Protein AF-A0A1A8E6G7-F1 (afdb_monomer_lite)

Sequence (121 aa):
TSRCISAAQLKSVRDVLYLSGPDLQRRTALSCSEVQELLTAAAAACRRHRPTTALQLHHSERQRSKSSLRLSAACPVLDLLLRGGLPVGAITELSGESGAGKTQLGLQLCLSVQYPPEHGG

Foldseek 3Di:
DVVLCVQLVPPDLVSLVVDDLVRSCVRRVDDSVVSVVSVVVSCVVPPPDDDDDPVRVVVVVVVCVVVFQAADLPDPVVCVVVVNHHTPPDDDDDDDDPPPCPVVSVVSSVVRVVDDSVSRD

pLDDT: mean 90.08, std 7.48, range [61.66, 97.94]

Radius of gyration: 21.67 Å; chains: 1; bounding box: 45×36×54 Å

Organism: Nothobranchius kadleci (NCBI:txid1051664)

Secondary structure (DSSP, 8-state):
-HHHHHHTT--SHHHHHTS-HHHHHHHH---HHHHHHHHHHHHHHH--S----HHHHHHHHHHHHHS--EE--S-HHHHHHTTSSEETTS------STTSSHHHHHHHHHHHTTS-GGGT-

InterPro domains:
  IPR013632 Rad51-like, C-terminal [PF08423] (66-121)
  IPR020588 DNA recombination and repair protein RecA-like, ATP-binding domain [PS50162] (67-121)
  IPR027417 P-loop containing nucleoside triphosphate hydrolase [G3DSA:3.40.50.300] (27-121)
  IPR027417 P-loop containing nucleoside triphosphate hydrolase [SSF52540] (65-121)
  IPR058766 XRCC3/RAD51 homolog 2, helix-hairpin-helix domain [PF26169] (4-46)

Structure (mmCIF, N/CA/C/O backbone):
data_AF-A0A1A8E6G7-F1
#
_entry.id   AF-A0A1A8E6G7-F1
#
loop_
_atom_site.group_PDB
_atom_site.id
_atom_site.type_symbol
_atom_site.label_atom_id
_atom_site.label_alt_id
_atom_site.label_comp_id
_atom_site.label_asym_id
_atom_site.label_entity_id
_atom_site.label_seq_id
_atom_site.pdbx_PDB_ins_code
_atom_site.Cartn_x
_atom_site.Cartn_y
_atom_site.Cartn_z
_atom_site.occupancy
_atom_site.B_iso_or_equiv
_atom_site.auth_seq_id
_atom_site.auth_comp_id
_atom_site.auth_asym_id
_atom_site.auth_atom_id
_atom_site.pdbx_PDB_model_num
ATOM 1 N N . THR A 1 1 ? -23.487 10.766 26.061 1.00 61.66 1 THR A N 1
ATOM 2 C CA . THR A 1 1 ? -22.653 10.156 25.000 1.00 61.66 1 THR A CA 1
ATOM 3 C C . THR A 1 1 ? -22.230 11.145 23.913 1.00 61.66 1 THR A C 1
ATOM 5 O O . THR A 1 1 ? -21.038 11.394 23.807 1.00 61.66 1 THR A O 1
ATOM 8 N N . SER A 1 2 ? -23.137 11.773 23.146 1.00 64.56 2 SER A N 1
ATOM 9 C CA . SER A 1 2 ? -22.764 12.635 21.995 1.00 64.56 2 SER A CA 1
ATOM 10 C C . SER A 1 2 ? -21.803 13.798 22.335 1.00 64.56 2 SER A C 1
ATOM 12 O O . SER A 1 2 ? -20.800 13.965 21.647 1.00 64.56 2 SER A O 1
ATOM 14 N N . ARG A 1 3 ? -22.017 14.524 23.448 1.00 70.31 3 ARG A N 1
ATOM 15 C CA . ARG A 1 3 ? -21.100 15.596 23.908 1.00 70.31 3 ARG A CA 1
ATOM 16 C C . ARG A 1 3 ? -19.699 15.095 24.294 1.00 70.31 3 ARG A C 1
ATOM 18 O O . ARG A 1 3 ? -18.712 15.784 24.055 1.00 70.31 3 ARG A O 1
ATOM 25 N N . CYS A 1 4 ? -19.604 13.895 24.865 1.00 74.56 4 CYS A N 1
ATOM 26 C CA . CYS A 1 4 ? -18.332 13.287 25.264 1.00 74.56 4 CYS A CA 1
ATOM 27 C C . CYS A 1 4 ? -17.507 12.849 24.048 1.00 74.56 4 CYS A C 1
ATOM 29 O O . CYS A 1 4 ? -16.292 13.006 24.019 1.00 74.56 4 CYS A O 1
ATOM 31 N N . ILE A 1 5 ? -18.187 12.345 23.016 1.00 75.62 5 ILE A N 1
ATOM 32 C CA . ILE A 1 5 ? -17.578 11.924 21.748 1.00 75.62 5 ILE A CA 1
ATOM 33 C C . ILE A 1 5 ? -17.053 13.143 20.976 1.00 75.62 5 ILE A C 1
ATOM 35 O O . ILE A 1 5 ? -15.927 13.111 20.479 1.00 75.62 5 ILE A O 1
ATOM 39 N N . SER A 1 6 ? -17.811 14.248 20.944 1.00 72.94 6 SER A N 1
ATOM 40 C CA . SER A 1 6 ? -17.344 15.496 20.324 1.00 72.94 6 SER A CA 1
ATOM 41 C C . SER A 1 6 ? -16.159 16.120 21.069 1.00 72.94 6 SER A C 1
ATOM 43 O O . SER A 1 6 ? -15.242 16.631 20.430 1.00 72.94 6 SER A O 1
ATOM 45 N N . ALA A 1 7 ? -16.137 16.041 22.406 1.00 74.75 7 ALA A N 1
ATOM 46 C CA . ALA A 1 7 ? -15.014 16.518 23.220 1.00 74.75 7 ALA A CA 1
ATOM 47 C C . ALA A 1 7 ? -13.736 15.679 23.012 1.00 74.75 7 ALA A C 1
ATOM 49 O O . ALA A 1 7 ? -12.632 16.214 23.060 1.00 74.75 7 ALA A O 1
ATOM 50 N N . ALA A 1 8 ? -13.887 14.390 22.695 1.00 79.62 8 ALA A N 1
ATOM 51 C CA . ALA A 1 8 ? -12.795 13.463 22.392 1.00 79.62 8 ALA A CA 1
ATOM 52 C C . ALA A 1 8 ? -12.206 13.605 20.970 1.00 79.62 8 ALA A C 1
ATOM 54 O O . ALA A 1 8 ? -11.366 12.794 20.575 1.00 79.62 8 ALA A O 1
ATOM 55 N N . GLN A 1 9 ? -12.655 14.599 20.191 1.00 83.81 9 GLN A N 1
ATOM 56 C CA . GLN A 1 9 ? -12.298 14.811 18.780 1.00 83.81 9 GLN A CA 1
ATOM 57 C C . GLN A 1 9 ? -12.583 13.617 17.849 1.00 83.81 9 GLN A C 1
ATOM 59 O O . GLN A 1 9 ? -11.969 13.495 16.788 1.00 83.81 9 GLN A O 1
ATOM 64 N N . LEU A 1 10 ? -13.537 12.755 18.202 1.00 86.00 10 LEU A N 1
ATOM 65 C CA . LEU A 1 10 ? -13.988 11.666 17.336 1.00 86.00 10 LEU A CA 1
ATOM 66 C C . LEU A 1 10 ? -14.998 12.232 16.331 1.00 86.00 10 LEU A C 1
ATOM 68 O O . LEU A 1 10 ? -16.113 12.603 16.702 1.00 86.00 10 LEU A O 1
ATOM 72 N N . LYS A 1 11 ? -14.591 12.345 15.063 1.00 87.56 11 LYS A N 1
ATOM 73 C CA . LYS A 1 11 ? -15.371 12.988 13.991 1.00 87.56 11 LYS A CA 1
ATOM 74 C C . LYS A 1 11 ? -16.159 11.980 13.160 1.00 87.56 11 LYS A C 1
ATOM 76 O O . LYS A 1 11 ? -17.104 12.361 12.473 1.00 87.56 11 LYS A O 1
ATOM 81 N N . SER A 1 12 ? -15.777 10.706 13.207 1.00 89.44 12 SER A N 1
ATOM 82 C CA . SER A 1 12 ? -16.405 9.636 12.439 1.00 89.44 12 SER A CA 1
ATOM 83 C C . SER A 1 12 ? -16.612 8.362 13.258 1.00 89.44 12 SER A C 1
ATOM 85 O O . SER A 1 12 ? -15.911 8.094 14.232 1.00 89.44 12 SER A O 1
ATOM 87 N N . VAL A 1 13 ? -17.546 7.517 12.809 1.00 89.19 13 VAL A N 1
ATOM 88 C CA . VAL A 1 13 ? -17.779 6.184 13.396 1.00 89.19 13 VAL A CA 1
ATOM 89 C C . VAL A 1 13 ? -16.532 5.291 13.283 1.00 89.19 13 VAL A C 1
ATOM 91 O O . VAL A 1 13 ? -16.313 4.431 14.130 1.00 89.19 13 VAL A O 1
ATOM 94 N N . ARG A 1 14 ? -15.670 5.510 12.278 1.00 89.12 14 ARG A N 1
ATOM 95 C CA . ARG A 1 14 ? -14.401 4.774 12.153 1.00 89.12 14 ARG A CA 1
ATOM 96 C C . ARG A 1 14 ? -13.397 5.166 13.222 1.00 89.12 14 ARG A C 1
ATOM 98 O O . ARG A 1 14 ? -12.660 4.302 13.677 1.00 89.12 14 ARG A O 1
ATOM 105 N N . ASP A 1 15 ? -13.399 6.426 13.643 1.00 90.06 15 ASP A N 1
ATOM 106 C CA . ASP A 1 15 ? -12.472 6.923 14.664 1.00 90.06 15 ASP A CA 1
ATOM 107 C C . ASP A 1 15 ? -12.684 6.182 15.988 1.00 90.06 15 ASP A C 1
ATOM 109 O O . ASP A 1 15 ? -11.727 5.898 16.702 1.00 90.06 15 ASP A O 1
ATOM 113 N N . VAL A 1 16 ? -13.935 5.799 16.270 1.00 91.81 16 VAL A N 1
ATOM 114 C CA . VAL A 1 16 ? -14.296 4.948 17.410 1.00 91.81 16 VAL A CA 1
ATOM 115 C C . VAL A 1 16 ? -13.642 3.567 17.295 1.00 91.81 16 VAL A C 1
ATOM 117 O O . VAL A 1 16 ? -13.122 3.057 18.279 1.00 91.81 16 VAL A O 1
ATOM 120 N N . LEU A 1 17 ? -13.637 2.968 16.101 1.00 90.88 17 LEU A N 1
ATOM 121 C CA . LEU A 1 17 ? -13.090 1.626 15.861 1.00 90.88 17 LEU A CA 1
ATOM 122 C C . LEU A 1 17 ? -11.555 1.584 15.790 1.00 90.88 17 LEU A C 1
ATOM 124 O O . LEU A 1 17 ? -10.982 0.504 15.910 1.00 90.88 17 LEU A O 1
ATOM 128 N N . TYR A 1 18 ? -10.884 2.722 15.591 1.00 90.81 18 TYR A N 1
ATOM 129 C CA . TYR A 1 18 ? -9.416 2.803 15.603 1.00 90.81 18 TYR A CA 1
ATOM 130 C C . TYR A 1 18 ? -8.814 2.858 17.011 1.00 90.81 18 TYR A C 1
ATOM 132 O O . TYR A 1 18 ? -7.601 2.724 17.159 1.00 90.81 18 TYR A O 1
ATOM 140 N N . LEU A 1 19 ? -9.636 3.069 18.039 1.00 90.88 19 LEU A N 1
ATOM 141 C CA . LEU A 1 19 ? -9.196 3.150 19.425 1.00 90.88 19 LEU A CA 1
ATOM 142 C C . LEU A 1 19 ? -9.530 1.866 20.183 1.00 90.88 19 LEU A C 1
ATOM 144 O O . LEU A 1 19 ? -10.554 1.226 19.943 1.00 90.88 19 LEU A O 1
ATOM 148 N N . SER A 1 20 ? -8.679 1.514 21.147 1.00 91.81 20 SER A N 1
ATOM 149 C CA . SER A 1 20 ? -8.998 0.444 22.090 1.00 91.81 20 SER A CA 1
ATOM 150 C C . SER A 1 20 ? -10.100 0.886 23.064 1.00 91.81 20 SER A C 1
ATOM 152 O O . SER A 1 20 ? -10.287 2.080 23.310 1.00 91.81 20 SER A O 1
ATOM 154 N N . GLY A 1 21 ? -10.814 -0.071 23.665 1.00 93.12 21 GLY A N 1
ATOM 155 C CA . GLY A 1 21 ? -11.817 0.220 24.700 1.00 93.12 21 GLY A CA 1
ATOM 156 C C . GLY A 1 21 ? -11.279 1.125 25.825 1.00 93.12 21 GLY A C 1
ATOM 157 O O . GLY A 1 21 ? -11.863 2.181 26.073 1.00 93.12 21 GLY A O 1
ATOM 158 N N . PRO A 1 22 ? -10.125 0.806 26.444 1.00 93.50 22 PRO A N 1
ATOM 159 C CA . PRO A 1 22 ? -9.510 1.669 27.454 1.00 93.50 22 PRO A CA 1
ATOM 160 C C . PRO A 1 22 ? -9.153 3.076 26.948 1.00 93.50 22 PRO A C 1
ATOM 162 O O . PRO A 1 22 ? -9.286 4.053 27.687 1.00 93.50 22 PRO A O 1
ATOM 165 N N . ASP A 1 23 ? -8.727 3.220 25.689 1.00 92.81 23 ASP A N 1
ATOM 166 C CA . ASP A 1 23 ? -8.452 4.538 25.099 1.00 92.81 23 ASP A CA 1
ATOM 167 C C . ASP A 1 23 ? -9.721 5.369 24.938 1.00 92.81 23 ASP A C 1
ATOM 169 O O . ASP A 1 23 ? -9.714 6.570 25.223 1.00 92.81 23 ASP A O 1
ATOM 173 N N . LEU A 1 24 ? -10.821 4.734 24.529 1.00 93.12 24 LEU A N 1
ATOM 174 C CA . LEU A 1 24 ? -12.124 5.384 24.454 1.00 93.12 24 LEU A CA 1
ATOM 175 C C . LEU A 1 24 ? -12.579 5.845 25.834 1.00 93.12 24 LEU A C 1
ATOM 177 O O . LEU A 1 24 ? -12.995 6.995 25.960 1.00 93.12 24 LEU A O 1
ATOM 181 N N . GLN A 1 25 ? -12.439 5.018 26.871 1.00 93.50 25 GLN A N 1
ATOM 182 C CA . GLN A 1 25 ? -12.780 5.414 28.242 1.00 93.50 25 GLN A CA 1
ATOM 183 C C . GLN A 1 25 ? -11.971 6.637 28.690 1.00 93.50 25 GLN A C 1
ATOM 185 O O . GLN A 1 25 ? -12.548 7.613 29.164 1.00 93.50 25 GLN A O 1
ATOM 190 N N . ARG A 1 26 ? -10.648 6.637 28.463 1.00 91.44 26 ARG A N 1
ATOM 191 C CA . ARG A 1 26 ? -9.775 7.772 28.815 1.00 91.44 26 ARG A CA 1
ATOM 192 C C . ARG A 1 26 ? -10.144 9.060 28.083 1.00 91.44 26 ARG A C 1
ATOM 194 O O . ARG A 1 26 ? -10.065 10.132 28.672 1.00 91.44 26 ARG A O 1
ATOM 201 N N . ARG A 1 27 ? -10.530 8.970 26.807 1.00 90.81 27 ARG A N 1
ATOM 202 C CA . ARG A 1 27 ? -10.828 10.149 25.975 1.00 90.81 27 ARG A CA 1
ATOM 203 C C . ARG A 1 27 ? -12.253 10.670 26.124 1.00 90.81 27 ARG A C 1
ATOM 205 O O . ARG A 1 27 ? -12.477 11.860 25.947 1.00 90.81 27 ARG A O 1
ATOM 212 N N . THR A 1 28 ? -13.211 9.793 26.406 1.00 89.69 28 THR A N 1
ATOM 213 C CA . THR A 1 28 ? -14.643 10.135 26.435 1.00 89.69 28 THR A CA 1
ATOM 214 C C . THR A 1 28 ? -15.226 10.167 27.848 1.00 89.69 28 THR A C 1
ATOM 216 O O . THR A 1 28 ? -16.368 10.586 28.014 1.00 89.69 28 THR A O 1
ATOM 219 N N . ALA A 1 29 ? -14.469 9.727 28.859 1.00 89.81 29 ALA A N 1
ATOM 220 C CA . ALA A 1 29 ? -14.934 9.543 30.236 1.00 89.81 29 ALA A CA 1
ATOM 221 C C . ALA A 1 29 ? -16.188 8.650 30.358 1.00 89.81 29 ALA A C 1
ATOM 223 O O . ALA A 1 29 ? -16.930 8.744 31.332 1.00 89.81 29 ALA A O 1
ATOM 224 N N . LEU A 1 30 ? -16.435 7.791 29.364 1.00 91.81 30 LEU A N 1
ATOM 225 C CA . LEU A 1 30 ? -17.508 6.801 29.385 1.00 91.81 30 LEU A CA 1
ATOM 226 C C . LEU A 1 30 ? -17.110 5.591 30.241 1.00 91.81 30 LEU A C 1
ATOM 228 O O . LEU A 1 30 ? -15.935 5.216 30.329 1.00 91.81 30 LEU A O 1
ATOM 232 N N . SER A 1 31 ? -18.107 4.947 30.840 1.00 94.75 31 SER A N 1
ATOM 233 C CA . SER A 1 31 ? -17.940 3.677 31.547 1.00 94.75 31 SER A CA 1
ATOM 234 C C . SER A 1 31 ? -17.589 2.527 30.591 1.00 94.75 31 SER A C 1
ATOM 236 O O . SER A 1 31 ? -17.732 2.627 29.373 1.00 94.75 31 SER A O 1
ATOM 238 N N . CYS A 1 32 ? -17.128 1.399 31.143 1.00 94.81 32 CYS A N 1
ATOM 239 C CA . CYS A 1 32 ? -16.777 0.216 30.346 1.00 94.81 32 CYS A CA 1
ATOM 240 C C . CYS A 1 32 ? -17.977 -0.309 29.53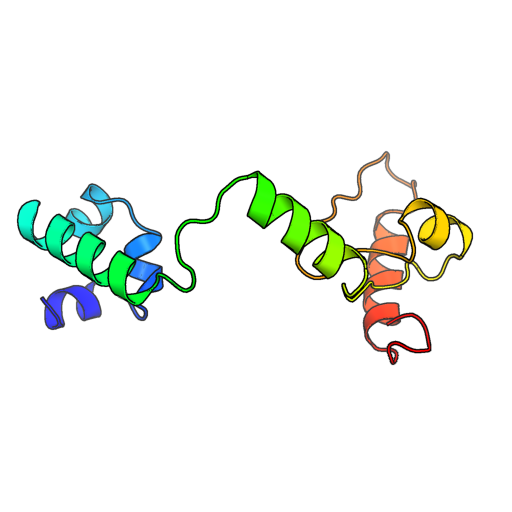4 1.00 94.81 32 CYS A C 1
ATOM 242 O O . CYS A 1 32 ? -17.836 -0.620 28.353 1.00 94.81 32 CYS A O 1
ATOM 244 N N . SER A 1 33 ? -19.172 -0.337 30.137 1.00 95.94 33 SER A N 1
ATOM 245 C CA . SER A 1 33 ? -20.409 -0.764 29.472 1.00 95.94 33 SER A CA 1
ATOM 246 C C . SER A 1 33 ? -20.811 0.179 28.340 1.00 95.94 33 SER A C 1
ATOM 248 O O . SER A 1 33 ? -21.094 -0.285 27.239 1.00 95.94 33 SER A O 1
ATOM 250 N N . GLU A 1 34 ? -20.756 1.495 28.563 1.00 94.50 34 GLU A N 1
ATOM 251 C CA . GLU A 1 34 ? -21.073 2.488 27.527 1.00 94.50 34 GLU A CA 1
ATOM 252 C C . GLU A 1 34 ? -20.089 2.428 26.353 1.00 94.50 34 GLU A C 1
ATOM 254 O O . GLU A 1 34 ? -20.489 2.565 25.197 1.00 94.50 34 GLU A O 1
ATOM 259 N N . VAL A 1 35 ? -18.799 2.200 26.625 1.00 94.81 35 VAL A N 1
ATOM 260 C CA . VAL A 1 35 ? -17.799 2.000 25.567 1.00 94.81 35 VAL A CA 1
ATOM 261 C C . VAL A 1 35 ? -18.071 0.716 24.789 1.00 94.81 35 VAL A C 1
ATOM 263 O O . VAL A 1 35 ? -17.970 0.723 23.562 1.00 94.81 35 VAL A O 1
ATOM 266 N N . GLN A 1 36 ? -18.461 -0.368 25.459 1.00 95.12 36 GLN A N 1
ATOM 267 C CA . GLN A 1 36 ? -18.798 -1.624 24.793 1.00 95.12 36 GLN A CA 1
ATOM 268 C C . GLN A 1 36 ? -20.044 -1.490 23.902 1.00 95.12 36 GLN A C 1
ATOM 270 O O . GLN A 1 36 ? -20.056 -1.987 22.771 1.00 95.12 36 GLN A O 1
ATOM 275 N N . GLU A 1 37 ? -21.075 -0.788 24.373 1.00 94.69 37 GLU A N 1
ATOM 276 C CA . GLU A 1 37 ? -22.267 -0.462 23.582 1.00 94.69 37 GLU A CA 1
ATOM 277 C C . GLU A 1 37 ? -21.909 0.401 22.370 1.00 94.69 37 GLU A C 1
ATOM 279 O O . GLU A 1 37 ? -22.316 0.095 21.246 1.00 94.69 37 GLU A O 1
ATOM 284 N N . LEU A 1 38 ? -21.080 1.430 22.573 1.00 92.81 38 LEU A N 1
ATOM 285 C CA . LEU A 1 38 ? -20.608 2.310 21.510 1.00 92.81 38 LEU A CA 1
ATOM 286 C C . LEU A 1 38 ? -19.813 1.543 20.445 1.00 92.81 38 LEU A C 1
ATOM 288 O O . LEU A 1 38 ? -20.070 1.722 19.255 1.00 92.81 38 LEU A O 1
ATOM 292 N N . LEU A 1 39 ? -18.884 0.671 20.847 1.00 93.50 39 LEU A N 1
ATOM 293 C CA . LEU A 1 39 ? -18.108 -0.169 19.929 1.00 93.50 39 LEU A CA 1
ATOM 294 C C . LEU A 1 39 ? -19.009 -1.131 19.151 1.00 93.50 39 LEU A C 1
ATOM 296 O O . LEU A 1 39 ? -18.837 -1.293 17.943 1.00 93.50 39 LEU A O 1
ATOM 300 N N . THR A 1 40 ? -19.998 -1.731 19.813 1.00 93.44 40 THR A N 1
ATOM 301 C CA . THR A 1 40 ? -20.954 -2.647 19.174 1.00 93.44 40 THR A CA 1
ATOM 302 C C . THR A 1 40 ? -21.807 -1.917 18.136 1.00 93.44 40 THR A C 1
ATOM 304 O O . THR A 1 40 ? -21.942 -2.387 17.003 1.00 93.44 40 THR A O 1
ATOM 307 N N . ALA A 1 41 ? -22.324 -0.737 18.484 1.00 92.69 41 ALA A N 1
ATOM 308 C CA . ALA A 1 41 ? -23.097 0.106 17.578 1.00 92.69 41 ALA A CA 1
ATOM 309 C C . ALA A 1 41 ? -22.244 0.624 16.407 1.00 92.69 41 ALA A C 1
ATOM 311 O O . ALA A 1 41 ? -22.666 0.545 15.252 1.00 92.69 41 ALA A O 1
ATOM 312 N N . ALA A 1 42 ? -21.021 1.090 16.676 1.00 92.69 42 ALA A N 1
ATOM 313 C CA . ALA A 1 42 ? -20.087 1.557 15.654 1.00 92.69 42 ALA A CA 1
ATOM 314 C C . ALA A 1 42 ? -19.695 0.434 14.686 1.00 92.69 42 ALA A C 1
ATOM 316 O O . ALA A 1 42 ? -19.688 0.634 13.469 1.00 92.69 42 ALA A O 1
ATOM 317 N N . ALA A 1 43 ? -19.433 -0.767 15.209 1.00 91.00 43 ALA A N 1
ATOM 318 C CA . ALA A 1 43 ? -19.149 -1.946 14.405 1.00 91.00 43 ALA A CA 1
ATOM 319 C C . ALA A 1 43 ? -20.351 -2.321 13.530 1.00 91.00 43 ALA A C 1
ATOM 321 O O . ALA A 1 43 ? -20.173 -2.567 12.339 1.00 91.00 43 ALA A O 1
ATOM 322 N N . ALA A 1 44 ? -21.570 -2.323 14.078 1.00 89.81 44 ALA A N 1
ATOM 323 C CA . ALA A 1 44 ? -22.786 -2.594 13.311 1.00 89.81 44 ALA A CA 1
ATOM 324 C C . ALA A 1 44 ? -22.994 -1.570 12.181 1.00 89.81 44 ALA A C 1
ATOM 326 O O . ALA A 1 44 ? -23.269 -1.964 11.050 1.00 89.81 44 ALA A O 1
ATOM 327 N N . ALA A 1 45 ? -22.774 -0.283 12.458 1.00 90.38 45 ALA A N 1
ATOM 328 C CA . ALA A 1 45 ? -22.883 0.790 11.471 1.00 90.38 45 ALA A CA 1
ATOM 329 C C . ALA A 1 45 ? -21.770 0.761 10.401 1.00 90.38 45 ALA A C 1
ATOM 331 O O . ALA A 1 45 ? -21.999 1.158 9.260 1.00 90.38 45 ALA A O 1
ATOM 332 N N . CYS A 1 46 ? -20.565 0.284 10.735 1.00 88.12 46 CYS A N 1
ATOM 333 C CA . CYS A 1 46 ? -19.436 0.202 9.799 1.00 88.12 46 CYS A CA 1
ATOM 334 C C . CYS A 1 46 ? -19.355 -1.110 9.006 1.00 88.12 46 CYS A C 1
ATOM 336 O O . CYS A 1 46 ? -18.523 -1.207 8.096 1.00 88.12 46 CYS A O 1
ATOM 338 N N . ARG A 1 47 ? -20.169 -2.126 9.323 1.00 82.44 47 ARG A N 1
ATOM 339 C CA . ARG A 1 47 ? -20.179 -3.411 8.605 1.00 82.44 47 ARG A CA 1
ATOM 340 C C . ARG A 1 47 ? -20.644 -3.212 7.163 1.00 82.44 47 ARG A C 1
ATOM 342 O O . ARG A 1 47 ? -21.826 -3.283 6.853 1.00 82.44 47 ARG A O 1
ATOM 349 N N . ARG A 1 48 ? -19.683 -2.999 6.262 1.00 76.69 48 ARG A N 1
ATOM 350 C CA . ARG A 1 48 ? -19.939 -2.878 4.818 1.00 76.69 48 ARG A CA 1
ATOM 351 C C . ARG A 1 48 ? -20.360 -4.201 4.178 1.00 76.69 48 ARG A C 1
ATOM 353 O O . ARG A 1 48 ? -21.096 -4.183 3.200 1.00 76.69 48 ARG A O 1
ATOM 360 N N . HIS A 1 49 ? -19.910 -5.337 4.719 1.00 79.19 49 HIS A N 1
ATOM 361 C CA . HIS A 1 49 ? -20.160 -6.657 4.142 1.00 79.19 49 HIS A CA 1
ATOM 362 C C . HIS A 1 49 ? -20.447 -7.707 5.219 1.00 79.19 49 HIS A C 1
ATOM 364 O O . HIS A 1 49 ? -19.925 -7.640 6.334 1.00 79.19 49 HIS A O 1
ATOM 370 N N . ARG A 1 50 ? -21.277 -8.694 4.864 1.00 84.50 50 ARG A N 1
ATOM 371 C CA . ARG A 1 50 ? -21.516 -9.892 5.679 1.00 84.50 50 ARG A CA 1
ATOM 372 C C . ARG A 1 50 ? -20.200 -10.675 5.827 1.00 84.50 50 ARG A C 1
ATOM 374 O O . ARG A 1 50 ? -19.407 -10.659 4.883 1.00 84.50 50 ARG A O 1
ATOM 381 N N . PRO A 1 51 ? -19.965 -11.376 6.956 1.00 88.38 51 PRO A N 1
ATOM 382 C CA . PRO A 1 51 ? -18.856 -12.316 7.052 1.00 88.38 51 PRO A CA 1
ATOM 383 C C . PRO A 1 51 ? -18.864 -13.257 5.848 1.00 88.38 51 PRO A C 1
ATOM 385 O O . PRO A 1 51 ? -19.894 -13.848 5.521 1.00 88.38 51 PRO A O 1
ATOM 388 N N . THR A 1 52 ? -17.730 -13.337 5.166 1.00 91.62 52 THR A N 1
ATOM 389 C CA . THR A 1 52 ? -17.539 -14.169 3.979 1.00 91.62 52 THR A CA 1
ATOM 390 C C . THR A 1 52 ? -16.570 -15.284 4.320 1.00 91.62 52 THR A C 1
ATOM 392 O O . THR A 1 52 ? -15.636 -15.108 5.101 1.00 91.62 52 THR A O 1
ATOM 395 N N . THR A 1 53 ? -16.822 -16.465 3.767 1.00 94.62 53 THR A N 1
ATOM 396 C CA . THR A 1 53 ? -15.913 -17.603 3.927 1.00 94.62 53 THR A CA 1
ATOM 397 C C . THR A 1 53 ? -14.624 -17.367 3.142 1.00 94.62 53 THR A C 1
ATOM 399 O O . THR A 1 53 ? -14.622 -16.639 2.146 1.00 94.62 53 THR A O 1
ATOM 402 N N . ALA A 1 54 ? -13.539 -18.037 3.533 1.00 94.00 54 ALA A N 1
ATOM 403 C CA . ALA A 1 54 ? -12.269 -17.966 2.808 1.00 94.00 54 ALA A CA 1
ATOM 404 C C . ALA A 1 54 ? -12.421 -18.330 1.315 1.00 94.00 54 ALA A C 1
ATOM 406 O O . ALA A 1 54 ? -11.823 -17.686 0.459 1.00 94.00 54 ALA A O 1
ATOM 407 N N . LEU A 1 55 ? -13.285 -19.300 0.985 1.00 94.88 55 LEU A N 1
ATOM 408 C CA . LEU A 1 55 ? -13.583 -19.685 -0.401 1.00 94.88 55 LEU A CA 1
ATOM 409 C C . LEU A 1 55 ? -14.243 -18.541 -1.183 1.00 94.88 55 LEU A C 1
ATOM 411 O O . LEU A 1 55 ? -13.840 -18.241 -2.307 1.00 94.88 55 LEU A O 1
ATOM 415 N N . GLN A 1 56 ? -15.243 -17.882 -0.594 1.00 93.62 56 GLN A N 1
ATOM 416 C CA . GLN A 1 56 ? -15.928 -16.756 -1.236 1.00 93.62 56 GLN A CA 1
ATOM 417 C C . GLN A 1 56 ? -14.994 -15.559 -1.430 1.00 93.62 56 GLN A C 1
ATOM 419 O O . GLN A 1 56 ? -15.019 -14.940 -2.494 1.00 93.62 56 GLN A O 1
ATOM 424 N N . LEU A 1 57 ? -14.151 -15.266 -0.434 1.00 9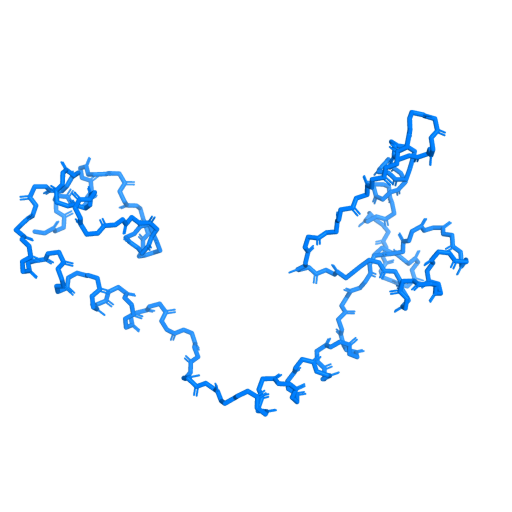0.25 57 LEU A N 1
ATOM 425 C CA . LEU A 1 57 ? -13.118 -14.237 -0.538 1.00 90.25 57 LEU A CA 1
ATOM 426 C C . LEU A 1 57 ? -12.163 -14.542 -1.691 1.00 90.25 57 LEU A C 1
ATOM 428 O O . LEU A 1 57 ? -12.020 -13.710 -2.582 1.00 90.25 57 LEU A O 1
ATOM 432 N N . HIS A 1 58 ? -11.627 -15.760 -1.759 1.00 89.69 58 HIS A N 1
ATOM 433 C CA . HIS A 1 58 ? -10.721 -16.192 -2.827 1.00 89.69 58 HIS A CA 1
ATOM 434 C C . HIS A 1 58 ? -11.335 -16.077 -4.228 1.00 89.69 58 HIS A C 1
ATOM 436 O O . HIS A 1 58 ? -10.694 -15.612 -5.173 1.00 89.69 58 HIS A O 1
ATOM 442 N N . HIS A 1 59 ? -12.606 -16.458 -4.381 1.00 91.25 59 HIS A N 1
ATOM 443 C CA . HIS A 1 59 ? -13.326 -16.256 -5.639 1.00 91.25 59 HIS A CA 1
ATOM 444 C C . HIS A 1 59 ? -13.467 -14.770 -5.978 1.00 91.25 59 HIS A C 1
ATOM 446 O O . HIS A 1 59 ? -13.221 -14.383 -7.121 1.00 91.25 59 HIS A O 1
ATOM 452 N N . SER A 1 60 ? -13.812 -13.932 -4.997 1.00 84.62 60 SER A N 1
ATOM 453 C CA . SER A 1 60 ? -13.944 -12.488 -5.202 1.00 84.62 60 SER A CA 1
ATOM 454 C C . SER A 1 60 ? -12.611 -11.821 -5.559 1.00 84.62 60 SER A C 1
ATOM 456 O O . SER A 1 60 ? -12.569 -11.013 -6.482 1.00 84.62 60 SER A O 1
ATOM 458 N N . GLU A 1 61 ? -11.508 -12.208 -4.915 1.00 84.50 61 GLU A N 1
ATOM 459 C CA . GLU A 1 61 ? -10.163 -11.687 -5.176 1.00 84.50 61 GLU A CA 1
ATOM 460 C C . GLU A 1 61 ? -9.658 -12.081 -6.557 1.00 84.50 61 GLU A C 1
ATOM 462 O O . GLU A 1 61 ? -9.075 -11.256 -7.256 1.00 84.50 61 GLU A O 1
ATOM 467 N N . ARG A 1 62 ? -9.931 -13.312 -7.004 1.00 80.44 62 ARG A N 1
ATOM 468 C CA . ARG A 1 62 ? -9.587 -13.739 -8.366 1.00 80.44 62 ARG A CA 1
ATOM 469 C C . ARG A 1 62 ? -10.303 -12.926 -9.430 1.00 80.44 62 ARG A C 1
ATOM 471 O O . ARG A 1 62 ? -9.685 -12.579 -10.433 1.00 80.44 62 ARG A O 1
ATOM 478 N N . GLN A 1 63 ? -11.580 -12.617 -9.220 1.00 78.06 63 GLN A N 1
ATOM 479 C CA . GLN A 1 63 ? -12.312 -11.744 -10.136 1.00 78.06 63 GLN A CA 1
ATOM 480 C C . GLN A 1 63 ? -11.779 -10.313 -10.064 1.00 78.06 63 GLN A C 1
ATOM 482 O O . GLN A 1 63 ? -11.507 -9.703 -11.095 1.00 78.06 63 GLN A O 1
ATOM 487 N N . ARG A 1 64 ? -11.519 -9.816 -8.852 1.00 79.25 64 ARG A N 1
ATOM 488 C CA . ARG A 1 64 ? -10.978 -8.475 -8.631 1.00 79.25 64 ARG A CA 1
ATOM 489 C C . ARG A 1 64 ? -9.591 -8.299 -9.232 1.00 79.25 64 ARG A C 1
ATOM 491 O O . ARG A 1 64 ? -9.319 -7.238 -9.756 1.00 79.25 64 ARG A O 1
ATOM 498 N N . SER A 1 65 ? -8.739 -9.321 -9.199 1.00 74.19 65 SER A N 1
ATOM 499 C CA . SER A 1 65 ? -7.390 -9.281 -9.774 1.00 74.19 65 SER A CA 1
ATOM 500 C C . SER A 1 65 ? -7.400 -9.261 -11.306 1.00 74.19 65 SER A C 1
ATOM 502 O O . SER A 1 65 ? -6.474 -8.730 -11.913 1.00 74.19 65 SER A O 1
ATOM 504 N N . LYS A 1 66 ? -8.455 -9.792 -11.943 1.00 72.19 66 LYS A N 1
ATOM 505 C CA . LYS A 1 66 ? -8.668 -9.665 -13.395 1.00 72.19 66 LYS A CA 1
ATOM 506 C C . LYS A 1 66 ? -9.168 -8.278 -13.794 1.00 72.19 66 LYS A C 1
ATOM 508 O O . LYS A 1 66 ? -8.887 -7.838 -14.899 1.00 72.19 66 LYS A O 1
ATOM 513 N N . SER A 1 67 ? -9.909 -7.610 -12.911 1.00 70.75 67 SER A N 1
ATOM 514 C CA . SER A 1 67 ? -10.483 -6.281 -13.146 1.00 70.75 67 SER A CA 1
ATOM 515 C C . SER A 1 67 ? -9.769 -5.161 -12.378 1.00 70.75 67 SER A C 1
ATOM 517 O O . SER A 1 67 ? -10.301 -4.055 -12.286 1.00 70.75 67 SER A O 1
ATOM 519 N N . SER A 1 68 ? -8.636 -5.441 -11.729 1.00 81.31 68 SER A N 1
ATOM 520 C CA . SER A 1 68 ? -7.962 -4.469 -10.868 1.00 81.31 68 SER A CA 1
ATOM 521 C C . SER A 1 68 ? -7.196 -3.488 -11.732 1.00 81.31 68 SER A C 1
ATOM 523 O O . SER A 1 68 ? -6.359 -3.913 -12.528 1.00 81.31 68 SER A O 1
ATOM 525 N N . LEU A 1 69 ? -7.437 -2.198 -11.508 1.00 89.81 69 LEU A N 1
ATOM 526 C CA . LEU A 1 69 ? -6.599 -1.125 -12.029 1.00 89.81 69 LEU A CA 1
ATOM 527 C C . LEU A 1 69 ? -5.145 -1.359 -11.610 1.00 89.81 69 LEU A C 1
ATOM 529 O O . LEU A 1 69 ? -4.864 -1.710 -10.455 1.00 89.81 69 LEU A O 1
ATOM 533 N N . ARG A 1 70 ? -4.237 -1.191 -12.569 1.00 93.00 70 ARG A N 1
ATOM 534 C CA . ARG A 1 70 ? -2.799 -1.359 -12.389 1.00 93.00 70 ARG A CA 1
ATOM 535 C C . ARG A 1 70 ? -2.078 -0.185 -13.024 1.00 93.00 70 ARG A C 1
ATOM 537 O O . ARG A 1 70 ? -2.399 0.179 -14.146 1.00 93.00 70 ARG A O 1
ATOM 544 N N . LEU A 1 71 ? -1.105 0.348 -12.297 1.00 96.25 71 LEU A N 1
ATOM 545 C CA . LEU A 1 71 ? -0.231 1.421 -12.750 1.00 96.25 71 LEU A CA 1
ATOM 546 C C . LEU A 1 71 ? 1.011 0.813 -13.411 1.00 96.25 71 LEU A C 1
ATOM 548 O O . LEU A 1 71 ? 1.703 0.007 -12.784 1.00 96.25 71 LEU A O 1
ATOM 552 N N . SER A 1 72 ? 1.313 1.191 -14.650 1.00 95.88 72 SER A N 1
ATOM 553 C CA . SER A 1 72 ? 2.527 0.754 -15.342 1.00 95.88 72 SER A CA 1
ATOM 554 C C . SER A 1 72 ? 3.777 1.283 -14.637 1.00 95.88 72 SER A C 1
ATOM 556 O O . SER A 1 72 ? 3.839 2.424 -14.179 1.00 95.88 72 SER A O 1
ATOM 558 N N . ALA A 1 73 ? 4.816 0.453 -14.601 1.00 95.31 73 ALA A N 1
ATOM 559 C CA . ALA A 1 73 ? 6.170 0.833 -14.221 1.00 95.31 73 ALA A CA 1
ATOM 560 C C . ALA A 1 73 ? 6.921 1.566 -15.355 1.00 95.31 73 ALA A C 1
ATOM 562 O O . ALA A 1 73 ? 8.126 1.793 -15.236 1.00 95.31 73 ALA A O 1
ATOM 563 N N . ALA A 1 74 ? 6.238 1.882 -16.466 1.00 94.31 74 ALA A N 1
ATOM 564 C CA . ALA A 1 74 ? 6.784 2.430 -17.710 1.00 94.31 74 ALA A CA 1
ATOM 565 C C . ALA A 1 74 ? 7.950 1.605 -18.286 1.00 94.31 74 ALA A C 1
ATOM 567 O O . ALA A 1 74 ? 8.830 2.113 -18.981 1.00 94.31 74 ALA A O 1
ATOM 568 N N . CYS A 1 75 ? 7.959 0.307 -17.986 1.00 94.62 75 CYS A N 1
ATOM 569 C CA . CYS A 1 75 ? 8.959 -0.643 -18.439 1.00 94.62 75 CYS A CA 1
ATOM 570 C C . CYS A 1 75 ? 8.256 -1.971 -18.743 1.00 94.62 75 CYS A C 1
ATOM 572 O O . CYS A 1 75 ? 7.853 -2.662 -17.803 1.00 94.62 75 CYS A O 1
ATOM 574 N N . PRO A 1 76 ? 8.148 -2.379 -20.023 1.00 94.75 76 PRO A N 1
ATOM 575 C CA . PRO A 1 76 ? 7.407 -3.582 -20.410 1.00 94.75 76 PRO A CA 1
ATOM 576 C C . PRO A 1 76 ? 7.870 -4.859 -19.696 1.00 94.75 76 PRO A C 1
ATOM 578 O O . PRO A 1 76 ? 7.062 -5.731 -19.385 1.00 94.75 76 PRO A O 1
ATOM 581 N N . VAL A 1 77 ? 9.169 -4.963 -19.395 1.00 96.88 77 VAL A N 1
ATOM 582 C CA . VAL A 1 77 ? 9.739 -6.108 -18.670 1.00 96.88 77 VAL A CA 1
ATOM 583 C C . VAL A 1 77 ? 9.254 -6.135 -17.220 1.00 96.88 77 VAL A C 1
ATOM 585 O O . VAL A 1 77 ? 8.839 -7.185 -16.730 1.00 96.88 77 VAL A O 1
ATOM 588 N N . LEU A 1 78 ? 9.268 -4.987 -16.535 1.00 95.06 78 LEU A N 1
ATOM 589 C CA . LEU A 1 78 ? 8.774 -4.886 -15.160 1.00 95.06 78 LEU A CA 1
ATOM 590 C C . LEU A 1 78 ? 7.260 -5.074 -15.100 1.00 95.06 78 LEU A C 1
ATOM 592 O O . LEU A 1 78 ? 6.774 -5.775 -14.217 1.00 95.06 78 LEU A O 1
ATOM 596 N N . ASP A 1 79 ? 6.520 -4.526 -16.060 1.00 95.06 79 ASP A N 1
ATOM 597 C CA . ASP A 1 79 ? 5.074 -4.709 -16.126 1.00 95.06 79 ASP A CA 1
ATOM 598 C C . ASP A 1 79 ? 4.711 -6.178 -16.295 1.00 95.06 79 ASP A C 1
ATOM 600 O O . ASP A 1 79 ? 3.845 -6.673 -15.575 1.00 95.06 79 ASP A O 1
ATOM 604 N N . LEU A 1 80 ? 5.411 -6.910 -17.165 1.00 95.31 80 LEU A N 1
ATOM 605 C CA . LEU A 1 80 ? 5.211 -8.348 -17.316 1.00 95.31 80 LEU A CA 1
ATOM 606 C C . LEU A 1 80 ? 5.482 -9.100 -16.003 1.00 95.31 80 LEU A C 1
ATOM 608 O O . LEU A 1 80 ? 4.651 -9.908 -15.581 1.00 95.31 80 LEU A O 1
ATOM 612 N N . LEU A 1 81 ? 6.598 -8.798 -15.330 1.00 94.88 81 LEU A N 1
ATOM 613 C CA . LEU A 1 81 ? 6.944 -9.392 -14.031 1.00 94.88 81 LEU A CA 1
ATOM 614 C C . LEU A 1 81 ? 5.879 -9.099 -12.962 1.00 94.88 81 LEU A C 1
ATOM 616 O O . LEU A 1 81 ? 5.539 -9.972 -12.162 1.00 94.88 81 LEU A O 1
ATOM 620 N N . LEU A 1 82 ? 5.305 -7.896 -12.986 1.00 92.50 82 LEU A N 1
ATOM 621 C CA . LEU A 1 82 ? 4.265 -7.445 -12.062 1.00 92.50 82 LEU A CA 1
ATOM 622 C C . LEU A 1 82 ? 2.844 -7.839 -12.499 1.00 92.50 82 LEU A C 1
ATOM 624 O O . LEU A 1 82 ? 1.886 -7.547 -11.782 1.00 92.50 82 LEU A O 1
ATOM 628 N N . ARG A 1 83 ? 2.688 -8.566 -13.616 1.00 91.06 83 ARG A N 1
ATOM 62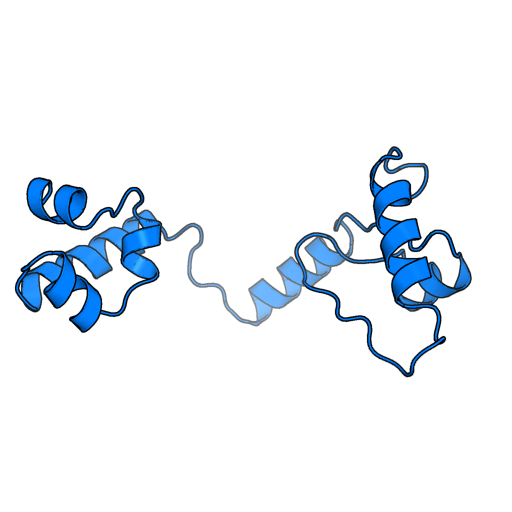9 C CA . ARG A 1 83 ? 1.399 -8.979 -14.210 1.00 91.06 83 ARG A CA 1
ATOM 630 C C . ARG A 1 83 ? 0.535 -7.795 -14.667 1.00 91.06 83 ARG A C 1
ATOM 632 O O . ARG A 1 83 ? -0.647 -7.720 -14.335 1.00 91.06 83 ARG A O 1
ATOM 639 N N . GLY A 1 84 ? 1.137 -6.888 -15.426 1.00 90.81 84 GLY A N 1
ATOM 640 C CA . GLY A 1 84 ? 0.519 -5.686 -15.987 1.00 90.81 84 GLY A CA 1
ATOM 641 C C . GLY A 1 84 ? 0.726 -4.418 -15.156 1.00 90.81 84 GLY A C 1
ATOM 642 O O . GLY A 1 84 ? -0.070 -3.500 -15.285 1.00 90.81 84 GLY A O 1
ATOM 643 N N . GLY A 1 85 ? 1.733 -4.380 -14.278 1.00 94.19 85 GLY A N 1
ATOM 644 C CA . GLY A 1 85 ? 2.043 -3.212 -13.442 1.00 94.19 85 GLY A CA 1
ATOM 645 C C . GLY A 1 85 ? 1.601 -3.337 -11.979 1.00 94.19 85 GLY A C 1
ATOM 646 O O . GLY A 1 85 ? 1.126 -4.386 -11.531 1.00 94.19 85 GLY A O 1
ATOM 647 N N . LEU A 1 86 ? 1.781 -2.262 -11.215 1.00 94.38 86 LEU A N 1
ATOM 648 C CA . LEU A 1 86 ? 1.549 -2.193 -9.772 1.00 94.38 86 LEU A CA 1
ATOM 649 C C . LEU A 1 86 ? 0.049 -2.162 -9.429 1.00 94.38 86 LEU A C 1
ATOM 651 O O . LEU A 1 86 ? -0.675 -1.322 -9.960 1.00 94.38 86 LEU A O 1
ATOM 655 N N . PRO A 1 87 ? -0.445 -3.034 -8.530 1.00 92.38 87 PRO A N 1
ATOM 656 C CA . PRO A 1 87 ? -1.866 -3.101 -8.196 1.00 92.38 87 PRO A CA 1
ATOM 657 C C . PRO A 1 87 ? -2.337 -1.891 -7.376 1.00 92.38 87 PRO A C 1
ATOM 659 O O . PRO A 1 87 ? -1.784 -1.584 -6.319 1.00 92.38 87 PRO A O 1
ATOM 662 N N . VAL A 1 88 ? -3.428 -1.253 -7.811 1.00 90.19 88 VAL A N 1
ATOM 663 C CA . VAL A 1 88 ? -4.082 -0.179 -7.048 1.00 90.19 88 VAL A CA 1
ATOM 664 C C . VAL A 1 88 ? -4.812 -0.755 -5.830 1.00 90.19 88 VAL A C 1
ATOM 666 O O . VAL A 1 88 ? -5.482 -1.785 -5.906 1.00 90.19 88 VAL A O 1
ATOM 669 N N . GLY A 1 89 ? -4.716 -0.062 -4.692 1.00 87.75 89 GLY A N 1
ATOM 670 C CA . GLY A 1 89 ? -5.365 -0.464 -3.437 1.00 87.75 89 GLY A CA 1
ATOM 671 C C . GLY A 1 89 ? -4.546 -1.432 -2.578 1.00 87.75 89 GLY A C 1
ATOM 672 O O . GLY A 1 89 ? -5.058 -1.919 -1.571 1.00 87.75 89 GLY A O 1
ATOM 673 N N . ALA A 1 90 ? -3.289 -1.682 -2.947 1.00 87.56 90 ALA A N 1
ATOM 674 C CA . ALA A 1 90 ? -2.310 -2.408 -2.146 1.00 87.56 90 ALA A CA 1
ATOM 675 C C . ALA A 1 90 ? -1.059 -1.547 -1.912 1.00 87.56 90 ALA A C 1
ATOM 677 O O . ALA A 1 90 ? -0.768 -0.629 -2.678 1.00 87.56 90 ALA A O 1
ATOM 678 N N . ILE A 1 91 ? -0.312 -1.854 -0.852 1.00 94.19 91 ILE A N 1
ATOM 679 C CA . ILE A 1 91 ? 1.004 -1.255 -0.603 1.00 94.19 91 ILE A CA 1
ATOM 680 C C . ILE A 1 91 ? 2.044 -2.117 -1.319 1.00 94.19 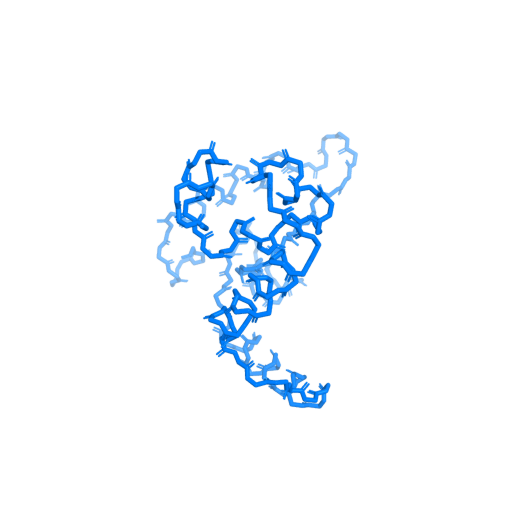91 ILE A C 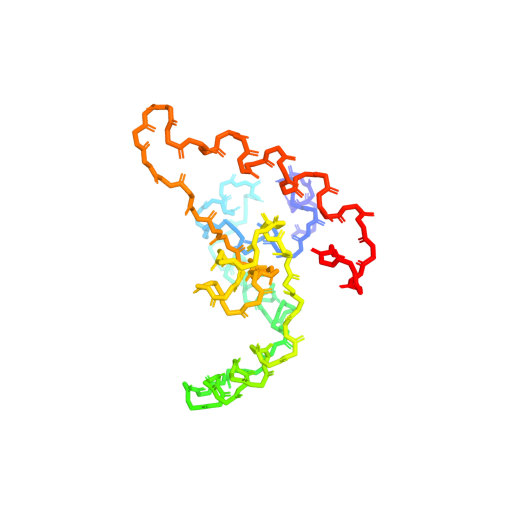1
ATOM 682 O O . ILE A 1 91 ? 2.085 -3.327 -1.102 1.00 94.19 91 ILE A O 1
ATOM 686 N N . THR A 1 92 ? 2.876 -1.496 -2.159 1.00 93.44 92 THR A N 1
ATOM 687 C CA . THR A 1 92 ? 4.037 -2.159 -2.770 1.00 93.44 92 THR A CA 1
ATOM 688 C C . THR A 1 92 ? 5.318 -1.569 -2.198 1.00 93.44 92 THR A C 1
ATOM 690 O O . THR A 1 92 ? 5.523 -0.359 -2.258 1.00 93.44 92 THR A O 1
ATOM 693 N N . GLU A 1 93 ? 6.177 -2.426 -1.652 1.00 96.06 93 GLU A N 1
ATOM 694 C CA . GLU A 1 93 ? 7.489 -2.041 -1.136 1.00 96.06 93 GLU A CA 1
ATOM 695 C C . GLU A 1 93 ? 8.565 -2.224 -2.212 1.00 96.06 93 GLU A C 1
ATOM 697 O O . GLU A 1 93 ? 8.645 -3.270 -2.856 1.00 96.06 93 GLU A O 1
ATOM 702 N N . LEU A 1 94 ? 9.413 -1.209 -2.383 1.00 94.88 94 LEU A N 1
ATOM 703 C CA . LEU A 1 94 ? 10.576 -1.253 -3.262 1.00 94.88 94 LEU A CA 1
ATOM 704 C C . LEU A 1 94 ? 11.852 -1.168 -2.421 1.00 94.88 94 LEU A C 1
ATOM 706 O O . LEU A 1 94 ? 12.178 -0.109 -1.884 1.00 94.88 94 LEU A O 1
ATOM 710 N N . SER A 1 95 ? 12.585 -2.276 -2.335 1.00 96.81 95 SER A N 1
ATOM 711 C CA . SER A 1 95 ? 13.788 -2.410 -1.508 1.00 96.81 95 SER A CA 1
ATOM 712 C C . SER A 1 95 ? 15.008 -2.822 -2.338 1.00 96.81 95 SER A C 1
ATOM 714 O O . SER A 1 95 ? 14.874 -3.387 -3.421 1.00 96.81 95 SER A O 1
ATOM 716 N N . GLY A 1 96 ? 16.205 -2.480 -1.858 1.00 97.19 96 GLY A N 1
ATOM 717 C CA . GLY A 1 96 ? 17.475 -2.712 -2.551 1.00 97.19 96 GLY A CA 1
ATOM 718 C C . GLY A 1 96 ? 18.568 -1.721 -2.147 1.00 97.19 96 GLY A C 1
ATOM 719 O O . GLY A 1 96 ? 18.297 -0.710 -1.494 1.00 97.19 96 GLY A O 1
ATOM 720 N N . GLU A 1 97 ? 19.803 -1.975 -2.568 1.00 97.94 97 GLU A N 1
ATOM 721 C CA . GLU A 1 97 ? 20.978 -1.152 -2.248 1.00 97.94 97 GLU A CA 1
ATOM 722 C C . GLU A 1 97 ? 20.902 0.277 -2.819 1.00 97.94 97 GLU A C 1
ATOM 724 O O . GLU A 1 97 ? 20.063 0.601 -3.673 1.00 97.94 97 GLU A O 1
ATOM 729 N N . SER A 1 98 ? 21.764 1.175 -2.331 1.00 97.00 98 SER A N 1
ATOM 730 C CA . SER A 1 98 ? 21.904 2.513 -2.918 1.00 97.00 98 SER A CA 1
ATOM 731 C C . SER A 1 98 ? 22.287 2.407 -4.398 1.00 97.00 98 SER A C 1
ATOM 733 O O . SER A 1 98 ? 23.055 1.535 -4.782 1.00 97.00 98 SER A O 1
ATOM 735 N N . GLY A 1 99 ? 21.717 3.263 -5.246 1.00 96.38 99 GLY A N 1
ATOM 736 C CA . GLY A 1 99 ? 21.947 3.202 -6.694 1.00 96.38 99 GLY A CA 1
ATOM 737 C C . GLY A 1 99 ? 21.124 2.153 -7.456 1.00 96.38 99 GLY A C 1
ATOM 738 O O . GLY A 1 99 ? 21.075 2.228 -8.677 1.00 96.38 99 GLY A O 1
ATOM 739 N N . ALA A 1 100 ? 20.369 1.267 -6.790 1.00 96.75 100 ALA A N 1
ATOM 740 C CA . ALA A 1 100 ? 19.522 0.254 -7.449 1.00 96.75 100 ALA A CA 1
ATOM 741 C C . ALA A 1 100 ? 18.299 0.813 -8.224 1.00 96.75 100 ALA A C 1
ATOM 743 O O . ALA A 1 100 ? 17.396 0.067 -8.586 1.00 96.75 100 ALA A O 1
ATOM 744 N N . GLY A 1 101 ? 18.208 2.132 -8.429 1.00 96.56 101 GLY A N 1
ATOM 745 C CA . GLY A 1 101 ? 17.129 2.759 -9.204 1.00 96.56 101 GLY A CA 1
ATOM 746 C C . GLY A 1 101 ? 15.812 3.001 -8.455 1.00 96.56 101 GLY A C 1
ATOM 747 O O . GLY A 1 101 ? 14.859 3.474 -9.063 1.00 96.56 101 GLY A O 1
ATOM 748 N N . LYS A 1 102 ? 15.740 2.759 -7.138 1.00 97.69 102 LYS A N 1
ATOM 749 C CA . LYS A 1 102 ? 14.490 2.890 -6.355 1.00 97.69 102 LYS A CA 1
ATOM 750 C C . LYS A 1 102 ? 13.829 4.268 -6.469 1.00 97.69 102 LYS A C 1
ATOM 752 O O . LYS A 1 102 ? 12.646 4.372 -6.775 1.00 97.69 102 LYS A O 1
ATOM 757 N N . THR A 1 103 ? 14.611 5.329 -6.267 1.00 97.31 103 THR A N 1
ATOM 758 C CA . THR A 1 103 ? 14.131 6.715 -6.385 1.00 97.31 103 THR A CA 1
ATOM 759 C C . THR A 1 103 ? 13.719 7.051 -7.817 1.00 97.31 103 THR A C 1
ATOM 761 O O . THR A 1 103 ? 12.721 7.734 -8.013 1.00 97.31 103 THR A O 1
ATOM 764 N N . GLN A 1 104 ? 14.445 6.540 -8.816 1.00 97.12 104 GLN A N 1
ATOM 765 C CA . GLN A 1 104 ? 14.111 6.742 -10.230 1.00 97.12 104 GLN A CA 1
ATOM 766 C C . GLN A 1 104 ? 12.768 6.093 -10.574 1.00 97.12 104 GLN A C 1
ATOM 768 O O . GLN A 1 104 ? 11.912 6.746 -11.162 1.00 97.12 104 GLN A O 1
ATOM 773 N N . LEU A 1 105 ? 12.537 4.854 -10.124 1.00 96.12 105 LEU A N 1
ATOM 774 C CA . LEU A 1 105 ? 11.249 4.187 -10.306 1.00 96.12 105 LEU A CA 1
ATOM 775 C C . LEU A 1 105 ? 10.121 4.938 -9.582 1.00 96.12 105 LEU A C 1
ATOM 777 O O . LEU A 1 105 ? 9.066 5.147 -10.165 1.00 96.12 105 LEU A O 1
ATOM 781 N N . GLY A 1 106 ? 10.348 5.410 -8.352 1.00 96.88 106 GLY A N 1
ATOM 782 C CA . GLY A 1 106 ? 9.366 6.225 -7.627 1.00 96.88 106 GLY A CA 1
ATOM 783 C C . GLY A 1 106 ? 8.958 7.494 -8.387 1.00 96.88 106 GLY A C 1
ATOM 784 O O . GLY A 1 106 ? 7.770 7.777 -8.519 1.00 96.88 106 GLY A O 1
ATOM 785 N N . LEU A 1 107 ? 9.926 8.224 -8.947 1.00 97.19 107 LEU A N 1
ATOM 786 C CA . LEU A 1 107 ? 9.660 9.408 -9.772 1.00 97.19 107 LEU A CA 1
ATOM 787 C C . LEU A 1 107 ? 8.938 9.054 -11.080 1.00 97.19 107 LEU A C 1
ATOM 789 O O . LEU A 1 107 ? 8.000 9.749 -11.465 1.00 97.19 107 LEU A O 1
ATOM 793 N N . GLN A 1 108 ? 9.327 7.954 -11.731 1.00 96.38 108 GLN A N 1
ATOM 794 C CA . GLN A 1 108 ? 8.654 7.458 -12.931 1.00 96.38 108 GLN A CA 1
ATOM 795 C C . GLN A 1 108 ? 7.178 7.145 -12.658 1.00 96.38 108 GLN A C 1
ATOM 797 O O . GLN A 1 108 ? 6.320 7.507 -13.461 1.00 96.38 108 GLN A O 1
ATOM 802 N N . LEU A 1 109 ? 6.860 6.527 -11.518 1.00 96.50 109 LEU A N 1
ATOM 803 C CA . LEU A 1 109 ? 5.480 6.233 -11.121 1.00 96.50 109 LEU A CA 1
ATOM 804 C C . LEU A 1 109 ? 4.664 7.511 -10.881 1.00 96.50 109 LEU A C 1
ATOM 806 O O . LEU A 1 109 ? 3.519 7.580 -11.322 1.00 96.50 109 LEU A O 1
ATOM 810 N N . CYS A 1 110 ? 5.258 8.543 -10.266 1.00 96.81 110 CYS A N 1
ATOM 811 C CA . CYS A 1 110 ? 4.608 9.848 -10.078 1.00 96.81 110 CYS A CA 1
ATOM 812 C C . CYS A 1 110 ? 4.231 10.535 -11.399 1.00 96.81 110 CYS A C 1
ATOM 814 O O . CYS A 1 110 ? 3.266 11.292 -11.434 1.00 96.81 110 CYS A O 1
ATOM 816 N N . LEU A 1 111 ? 4.982 10.292 -12.476 1.00 94.94 111 LEU A N 1
ATOM 817 C CA . LEU A 1 111 ? 4.643 10.790 -13.812 1.00 94.94 111 LEU A CA 1
ATOM 818 C C . LEU A 1 111 ? 3.650 9.869 -14.523 1.00 94.94 111 LEU A C 1
ATOM 820 O O . LEU A 1 111 ? 2.704 10.346 -15.142 1.00 94.94 111 LEU A O 1
ATOM 824 N N . SER A 1 112 ? 3.853 8.555 -14.415 1.00 94.56 112 SER A N 1
ATOM 825 C CA . SER A 1 112 ? 3.055 7.551 -15.129 1.00 94.56 112 SER A CA 1
ATOM 826 C C . SER A 1 112 ? 1.585 7.598 -14.704 1.00 94.56 112 SER A C 1
ATOM 828 O O . SER A 1 112 ? 0.710 7.551 -15.556 1.00 94.56 112 SER A O 1
ATOM 830 N N . VAL A 1 113 ? 1.308 7.816 -13.412 1.00 96.25 113 VAL A N 1
ATOM 831 C CA . VAL A 1 113 ? -0.062 7.861 -12.859 1.00 96.25 113 VAL A CA 1
ATOM 832 C C . VAL A 1 113 ? -0.913 9.030 -13.373 1.00 96.25 113 VAL A C 1
ATOM 834 O O . VAL A 1 113 ? -2.122 9.052 -13.172 1.00 96.25 113 VAL A O 1
ATOM 837 N N . GLN A 1 114 ? -0.294 10.014 -14.027 1.00 96.25 114 GLN A N 1
ATOM 838 C CA . GLN A 1 114 ? -0.996 11.168 -14.588 1.00 96.25 114 GLN A CA 1
ATOM 839 C C . GLN A 1 114 ? -1.538 10.902 -16.000 1.00 96.25 114 GLN A C 1
ATOM 841 O O . GLN A 1 114 ? -2.324 11.706 -16.505 1.00 96.25 114 GLN A O 1
ATOM 846 N N . TYR A 1 115 ? -1.100 9.821 -16.651 1.00 95.00 115 TYR A N 1
ATOM 847 C CA . TYR A 1 115 ? -1.609 9.426 -17.959 1.00 95.00 115 TYR A CA 1
ATOM 848 C C . TYR A 1 115 ? -2.976 8.737 -17.844 1.00 95.00 115 TYR A C 1
ATOM 850 O O . TYR A 1 115 ? -3.346 8.300 -16.762 1.00 95.00 115 TYR A O 1
ATOM 858 N N . PRO A 1 116 ? -3.742 8.648 -18.945 1.00 94.75 116 PRO A N 1
ATOM 859 C CA . PRO A 1 116 ? -4.925 7.798 -19.006 1.00 94.75 116 PRO A CA 1
ATOM 860 C C . PRO A 1 116 ? -4.586 6.294 -18.920 1.00 94.75 116 PRO A C 1
ATOM 862 O O . PRO A 1 116 ? -3.488 5.900 -19.341 1.00 94.75 116 PRO A O 1
ATOM 865 N N . PRO A 1 117 ? -5.551 5.433 -18.531 1.00 91.56 117 PRO A N 1
ATOM 866 C CA . PRO A 1 117 ? -5.331 3.992 -18.375 1.00 91.56 117 PRO A CA 1
ATOM 867 C C . PRO A 1 117 ? -4.822 3.291 -19.639 1.00 91.56 117 PRO A C 1
ATOM 869 O O . PRO A 1 117 ? -4.007 2.372 -19.560 1.00 91.56 117 PRO A O 1
ATOM 872 N N . GLU A 1 118 ? -5.251 3.739 -20.820 1.00 91.81 118 GLU A N 1
ATOM 873 C CA . GLU A 1 118 ? -4.781 3.231 -22.115 1.00 91.81 118 GLU A CA 1
ATOM 874 C C . GLU A 1 118 ? -3.275 3.447 -22.368 1.00 91.81 118 GLU A C 1
ATOM 876 O O . GLU A 1 118 ? -2.699 2.770 -23.218 1.00 91.81 118 GLU A O 1
ATOM 881 N N . HIS A 1 119 ? -2.628 4.342 -21.613 1.00 91.69 119 HIS A N 1
ATOM 882 C CA . HIS A 1 119 ? -1.193 4.636 -21.688 1.00 91.69 119 HIS A CA 1
ATOM 883 C C . HIS A 1 119 ? -0.410 4.150 -20.454 1.00 91.69 119 HIS A C 1
ATOM 885 O O . HIS A 1 119 ? 0.766 4.480 -20.307 1.00 91.69 119 HIS A O 1
ATOM 891 N N . GLY A 1 120 ? -1.026 3.344 -19.582 1.00 84.00 120 GLY A N 1
ATOM 892 C CA . GLY A 1 120 ? -0.356 2.751 -18.421 1.00 84.00 120 GLY A CA 1
ATOM 893 C C . GLY A 1 120 ? -0.379 3.606 -17.151 1.00 84.00 120 GLY A C 1
ATOM 894 O O . GLY A 1 120 ? 0.371 3.307 -16.224 1.00 84.00 120 GLY A O 1
ATOM 895 N N . GLY A 1 121 ? -1.221 4.639 -17.099 1.00 77.56 121 GLY A N 1
ATOM 896 C CA . GLY A 1 121 ? -1.571 5.376 -15.881 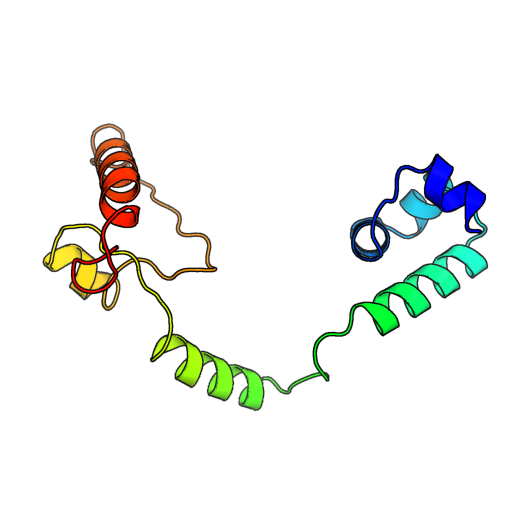1.00 77.56 121 GLY A CA 1
ATOM 897 C C . GLY A 1 121 ? -2.970 5.035 -15.415 1.00 77.56 121 GLY A C 1
ATOM 898 O O . GLY A 1 121 ? -3.914 5.603 -15.992 1.00 77.56 121 GLY A O 1
#